Protein AF-A0A2S2P394-F1 (afdb_monomer)

Foldseek 3Di:
DDLVLLLVLLCLLQPQQQNDDLALVVLLVPPCSVVSNVPHDPVSVVVSLVSLLVLCVVLVVDDPVRDDVVLSVQLSVLSNVQLNQQSPPPCVVVVPRRSSSVSSCQCSDDDSVSVSVSSNVSSPHHHHD

Mean predicted aligned error: 3.1 Å

Sequence (129 aa):
YSQNDYEDACKYVLIDYAGFENNLVRDQQYIYYLTKMKNVPHEIKEEALKKICTVYVNLGIMEAKDFTPDNVAKIIINLIVGYNTSLFKKLDDIKASEPITTYCNFICGNNYATSKNNFSLLRHGILVY

Nearest PDB structures (foldseek):
  6db1-assembly1_B  TM=1.957E-01  e=1.390E+00  Salmonella enterica subsp. enterica serovar Typhimurium str. LT2
  6db1-assembly1_A  TM=1.825E-01  e=1.778E+00  Salmonella enterica subsp. enterica serovar Typhimurium str. LT2
  6zdw-assembly1_AAA  TM=2.667E-01  e=7.811E+00  Mucor lusitanicus

Secondary structure (DSSP, 8-state):
--HHHHHHHHHHIIIIIT---S-HHHHHT-TTHHHHHHHS-HHHHHHHHHHHHHHHHHTTSS-GGG--HHHHHHHHHHHHHHHHHHTTTHHHHTT-SSHHHHHHHHHH-SSHHHHHHHHHHHHHS----

Structure (mmCIF, N/CA/C/O backbone):
data_AF-A0A2S2P394-F1
#
_entry.id   AF-A0A2S2P394-F1
#
loop_
_atom_site.group_PDB
_atom_site.id
_atom_site.type_symbol
_atom_site.label_atom_id
_atom_site.label_alt_id
_atom_site.label_comp_id
_atom_site.label_asym_id
_atom_site.label_entity_id
_atom_site.label_seq_id
_atom_site.pdbx_PDB_ins_code
_atom_site.Cartn_x
_atom_site.Cartn_y
_atom_site.Cartn_z
_atom_site.occupancy
_atom_site.B_iso_or_equiv
_atom_site.auth_seq_id
_atom_site.auth_comp_id
_atom_site.auth_asym_id
_atom_site.auth_atom_id
_atom_site.pdbx_PDB_model_num
ATOM 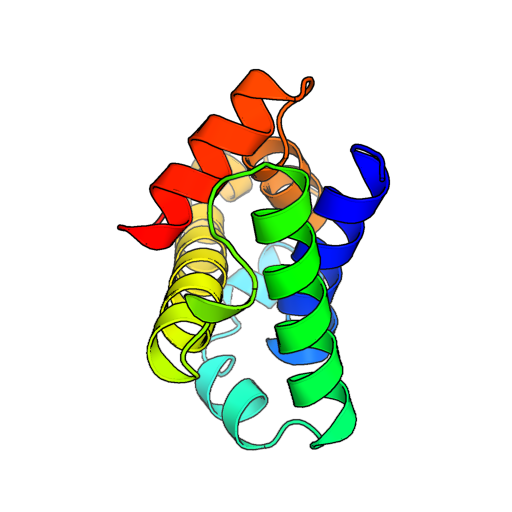1 N N . TYR A 1 1 ? -3.700 -6.818 15.825 1.00 63.81 1 TYR A N 1
ATOM 2 C CA . TYR A 1 1 ? -3.296 -6.139 14.587 1.00 63.81 1 TYR A CA 1
ATOM 3 C C . TYR A 1 1 ? -1.966 -5.456 14.842 1.00 63.81 1 TYR A C 1
ATOM 5 O O . TYR A 1 1 ? -1.806 -4.840 15.891 1.00 63.81 1 TYR A O 1
ATOM 13 N N . SER A 1 2 ? -1.004 -5.657 13.958 1.00 78.75 2 SER A N 1
ATOM 14 C CA . SER A 1 2 ? 0.417 -5.353 14.099 1.00 78.75 2 SER A CA 1
ATOM 15 C C . SER A 1 2 ? 0.909 -4.553 12.891 1.00 78.75 2 SER A C 1
ATOM 17 O O . SER A 1 2 ? 0.190 -4.396 11.908 1.00 78.75 2 SER A O 1
ATOM 19 N N . GLN A 1 3 ? 2.142 -4.051 12.954 1.00 79.62 3 GLN A N 1
ATOM 20 C CA . GLN A 1 3 ? 2.761 -3.333 11.838 1.00 79.62 3 GLN A CA 1
ATOM 21 C C . GLN A 1 3 ? 2.858 -4.194 10.568 1.00 79.62 3 GLN A C 1
ATOM 23 O O . GLN A 1 3 ? 2.643 -3.681 9.472 1.00 79.62 3 GLN A O 1
ATOM 28 N N . ASN A 1 4 ? 3.074 -5.502 10.729 1.00 87.19 4 ASN A N 1
ATOM 29 C CA . ASN A 1 4 ? 3.101 -6.458 9.624 1.00 87.19 4 ASN A CA 1
ATOM 30 C C . ASN A 1 4 ? 1.756 -6.497 8.886 1.00 87.19 4 ASN A C 1
ATOM 32 O O . ASN A 1 4 ? 1.729 -6.545 7.665 1.00 87.19 4 ASN A O 1
ATOM 36 N N . ASP A 1 5 ? 0.636 -6.366 9.605 1.00 89.75 5 ASP A N 1
ATOM 37 C CA . ASP A 1 5 ? -0.692 -6.374 8.983 1.00 89.75 5 ASP A CA 1
ATOM 38 C C . ASP A 1 5 ? -0.949 -5.107 8.133 1.00 89.75 5 ASP A C 1
ATOM 40 O O . ASP A 1 5 ? -1.740 -5.133 7.187 1.00 89.75 5 ASP A O 1
ATOM 44 N N . TYR A 1 6 ? -0.301 -3.979 8.460 1.00 93.94 6 TYR A N 1
ATOM 45 C CA . TYR A 1 6 ? -0.350 -2.758 7.641 1.00 93.94 6 TYR A CA 1
ATOM 46 C C . TYR A 1 6 ? 0.498 -2.903 6.377 1.00 93.94 6 TYR A C 1
ATOM 48 O O . TYR A 1 6 ? 0.067 -2.504 5.292 1.00 93.94 6 TYR A O 1
ATOM 56 N N . GLU A 1 7 ? 1.687 -3.488 6.519 1.00 95.31 7 GLU A N 1
ATOM 57 C CA . GLU A 1 7 ? 2.602 -3.728 5.408 1.00 95.31 7 GLU A CA 1
ATOM 58 C C . GLU A 1 7 ? 2.005 -4.732 4.421 1.00 95.31 7 GLU A C 1
ATOM 60 O O . GLU A 1 7 ? 1.977 -4.460 3.222 1.00 95.31 7 GLU A O 1
ATOM 65 N N . ASP A 1 8 ? 1.432 -5.828 4.919 1.00 96.12 8 ASP A N 1
ATOM 66 C CA . ASP A 1 8 ? 0.753 -6.839 4.111 1.00 96.12 8 ASP A CA 1
ATOM 67 C C . ASP A 1 8 ? -0.445 -6.250 3.362 1.00 96.12 8 ASP A C 1
ATOM 69 O O . ASP A 1 8 ? -0.648 -6.539 2.183 1.00 96.12 8 ASP A O 1
ATOM 73 N N . ALA A 1 9 ? -1.221 -5.369 4.004 1.00 97.19 9 ALA A N 1
ATOM 74 C CA . ALA A 1 9 ? -2.303 -4.652 3.336 1.00 97.19 9 ALA A CA 1
ATOM 75 C C . ALA A 1 9 ? -1.789 -3.741 2.212 1.00 97.19 9 ALA A C 1
ATOM 77 O O . ALA A 1 9 ? -2.353 -3.736 1.118 1.00 97.19 9 ALA A O 1
ATOM 78 N N . CYS A 1 10 ? -0.707 -2.999 2.461 1.00 97.81 10 CYS A N 1
ATOM 79 C CA . CYS A 1 10 ? -0.076 -2.152 1.454 1.00 97.81 10 CYS A CA 1
ATOM 80 C C . CYS A 1 10 ? 0.458 -2.976 0.270 1.00 97.81 10 CYS A C 1
ATOM 82 O O . CYS A 1 10 ? 0.151 -2.667 -0.884 1.00 97.81 10 CYS A O 1
ATOM 84 N N . LYS A 1 11 ? 1.193 -4.059 0.550 1.00 98.25 11 LYS A N 1
ATOM 85 C CA . LYS A 1 11 ? 1.747 -4.966 -0.461 1.00 98.25 11 LYS A CA 1
ATOM 86 C C . LYS A 1 11 ? 0.653 -5.608 -1.296 1.00 98.25 11 LYS A C 1
ATOM 88 O O . LYS A 1 11 ? 0.760 -5.587 -2.515 1.00 98.25 11 LYS A O 1
ATOM 93 N N . TYR A 1 12 ? -0.415 -6.092 -0.668 1.00 98.31 12 TYR A N 1
ATOM 94 C CA . TYR A 1 12 ? -1.539 -6.700 -1.378 1.00 98.31 12 TYR A CA 1
ATOM 95 C C . TYR A 1 12 ? -2.186 -5.729 -2.375 1.00 98.31 12 TYR A C 1
ATOM 97 O O . TYR A 1 12 ? -2.506 -6.087 -3.506 1.00 98.31 12 TYR A O 1
ATOM 105 N N . VAL A 1 13 ? -2.352 -4.461 -1.985 1.00 98.00 13 VAL A N 1
ATOM 106 C CA . VAL A 1 13 ? -2.912 -3.454 -2.893 1.00 98.00 13 VAL A CA 1
ATOM 107 C C . VAL A 1 13 ? -1.979 -3.180 -4.076 1.00 98.00 13 VAL A C 1
ATOM 109 O O . VAL A 1 13 ? -2.452 -3.035 -5.201 1.00 98.00 13 VAL A O 1
ATOM 112 N N . LEU A 1 14 ? -0.667 -3.111 -3.854 1.00 98.19 14 LEU A N 1
ATOM 113 C CA . LEU A 1 14 ? 0.287 -2.796 -4.919 1.00 98.19 14 LEU A CA 1
ATOM 114 C C . LEU A 1 14 ? 0.575 -4.005 -5.830 1.00 98.19 14 LEU A C 1
ATOM 116 O O . LEU A 1 14 ? 0.622 -3.853 -7.047 1.00 98.19 14 LEU A O 1
ATOM 120 N N . ILE A 1 15 ? 0.705 -5.205 -5.274 1.00 97.62 15 ILE A N 1
ATOM 121 C CA . ILE A 1 15 ? 1.057 -6.417 -6.021 1.00 97.62 15 ILE A CA 1
ATOM 122 C C . ILE A 1 15 ? -0.199 -7.066 -6.600 1.00 97.62 15 ILE A C 1
ATOM 124 O O . ILE A 1 15 ? -0.385 -7.088 -7.814 1.00 97.62 15 ILE A O 1
ATOM 128 N N . ASP A 1 16 ? -1.093 -7.563 -5.747 1.00 97.62 16 ASP A N 1
ATOM 129 C CA . ASP A 1 16 ? -2.222 -8.384 -6.187 1.00 97.62 16 ASP A CA 1
ATOM 130 C C . ASP A 1 16 ? -3.296 -7.560 -6.904 1.00 97.62 16 ASP A C 1
ATOM 132 O O . ASP A 1 16 ? -3.813 -7.964 -7.952 1.00 97.62 16 ASP A O 1
ATOM 136 N N . TYR A 1 17 ? -3.623 -6.383 -6.363 1.00 97.12 17 TYR A N 1
ATOM 137 C CA . TYR A 1 17 ? -4.686 -5.543 -6.914 1.00 97.12 17 TYR A CA 1
ATOM 138 C C . TYR A 1 17 ? -4.210 -4.653 -8.071 1.00 97.12 17 TYR A C 1
ATOM 140 O O . TYR A 1 17 ? -4.860 -4.611 -9.120 1.00 97.12 17 TYR A O 1
ATOM 148 N N . ALA A 1 18 ? -3.082 -3.951 -7.908 1.00 96.69 18 ALA A N 1
ATOM 149 C CA . ALA A 1 18 ? -2.565 -3.033 -8.923 1.00 96.69 18 ALA A CA 1
ATOM 150 C C . ALA A 1 18 ? -1.640 -3.699 -9.952 1.00 96.69 18 ALA A C 1
ATOM 152 O O . ALA A 1 18 ? -1.565 -3.204 -11.074 1.00 96.69 18 ALA A O 1
ATOM 153 N N . GLY A 1 19 ? -1.008 -4.830 -9.624 1.00 96.75 19 GLY A N 1
ATOM 154 C CA . GLY A 1 19 ? -0.190 -5.613 -10.555 1.00 96.75 19 GLY A CA 1
ATOM 155 C C . GLY A 1 19 ? 1.282 -5.221 -10.643 1.00 96.75 19 GLY A C 1
ATOM 156 O O . GLY A 1 19 ? 1.917 -5.598 -11.624 1.00 96.75 19 GLY A O 1
ATOM 157 N N . PHE A 1 20 ? 1.817 -4.471 -9.677 1.00 97.19 20 PHE A N 1
ATOM 158 C CA . PHE A 1 20 ? 3.252 -4.187 -9.615 1.00 97.19 20 PHE A CA 1
ATOM 159 C C . PHE A 1 20 ? 4.049 -5.433 -9.201 1.00 97.19 20 PHE A C 1
ATOM 161 O O . PHE A 1 20 ? 3.544 -6.325 -8.520 1.00 97.19 20 PHE A O 1
ATOM 168 N N . GLU A 1 21 ? 5.317 -5.485 -9.595 1.00 96.81 21 GLU A N 1
ATOM 169 C CA . GLU A 1 21 ? 6.176 -6.665 -9.468 1.00 96.81 21 GLU A CA 1
ATOM 170 C C . GLU A 1 21 ? 7.212 -6.559 -8.341 1.00 96.81 21 GLU A C 1
ATOM 172 O O . GLU A 1 21 ? 8.004 -7.481 -8.150 1.00 96.81 21 GLU A O 1
ATOM 177 N N . ASN A 1 22 ? 7.222 -5.455 -7.588 1.00 96.88 22 ASN A N 1
ATOM 178 C CA . ASN A 1 22 ? 8.267 -5.156 -6.608 1.00 96.88 22 ASN A CA 1
ATOM 179 C C . ASN A 1 22 ? 9.656 -5.136 -7.257 1.00 96.88 22 ASN A C 1
ATOM 181 O O . ASN A 1 22 ? 10.634 -5.647 -6.713 1.00 96.88 22 ASN A O 1
ATOM 185 N N . ASN A 1 23 ? 9.736 -4.545 -8.444 1.00 96.38 23 ASN A N 1
ATOM 186 C CA . ASN A 1 23 ? 10.948 -4.437 -9.230 1.00 96.38 23 ASN A CA 1
ATOM 187 C C . ASN A 1 23 ? 11.017 -3.052 -9.863 1.00 96.38 23 ASN A C 1
ATOM 189 O O . ASN A 1 23 ? 10.220 -2.726 -10.735 1.00 96.38 23 ASN A O 1
ATOM 193 N N . LEU A 1 24 ? 12.015 -2.260 -9.469 1.00 92.25 24 LEU A N 1
ATOM 194 C CA . LEU A 1 24 ? 12.090 -0.842 -9.824 1.00 92.25 24 LEU A CA 1
ATOM 195 C C . LEU A 1 24 ? 11.985 -0.592 -11.336 1.00 92.25 24 LEU A C 1
ATOM 197 O O . LEU A 1 24 ? 11.188 0.236 -11.761 1.00 92.25 24 LEU A O 1
ATOM 201 N N . VAL A 1 25 ? 12.744 -1.334 -12.148 1.00 93.81 25 VAL A N 1
ATOM 202 C CA . VAL A 1 25 ? 12.783 -1.132 -13.606 1.00 93.81 25 VAL A CA 1
ATOM 203 C C . VAL A 1 25 ? 11.459 -1.529 -14.256 1.00 93.81 25 VAL A C 1
ATOM 205 O O . VAL A 1 25 ? 10.957 -0.803 -15.113 1.00 93.81 25 VAL A O 1
ATOM 208 N N . ARG A 1 26 ? 10.885 -2.671 -13.859 1.00 94.06 26 ARG A N 1
ATOM 209 C CA . ARG A 1 26 ? 9.607 -3.139 -14.417 1.00 94.06 26 ARG A CA 1
ATOM 210 C C . ARG A 1 26 ? 8.453 -2.242 -13.989 1.00 94.06 26 ARG A C 1
ATOM 212 O O . ARG A 1 26 ? 7.646 -1.854 -14.828 1.00 94.06 26 ARG A O 1
ATOM 219 N N . ASP A 1 27 ? 8.429 -1.849 -12.721 1.00 95.25 27 ASP A N 1
ATOM 220 C CA . ASP A 1 27 ? 7.371 -1.019 -12.156 1.00 95.25 27 ASP A CA 1
ATOM 221 C C . ASP A 1 27 ? 7.406 0.406 -12.733 1.00 95.25 27 ASP A C 1
ATOM 223 O O . ASP A 1 27 ? 6.354 0.963 -13.033 1.00 95.25 27 ASP A O 1
ATOM 227 N N . GLN A 1 28 ? 8.586 0.983 -12.999 1.00 92.69 28 GLN A N 1
ATOM 228 C CA . GLN A 1 28 ? 8.710 2.275 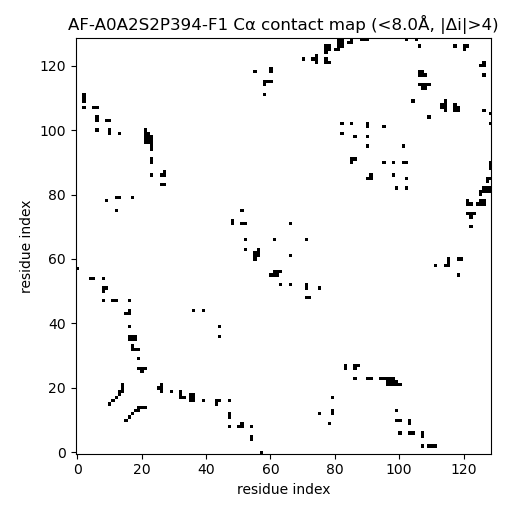-13.701 1.00 92.69 28 GLN A CA 1
ATOM 229 C C . GLN A 1 28 ? 8.145 2.231 -15.131 1.00 92.69 28 GLN A C 1
ATOM 231 O O . GLN A 1 28 ? 7.658 3.233 -15.650 1.00 92.69 28 GLN A O 1
ATOM 236 N N . GLN A 1 29 ? 8.206 1.078 -15.796 1.00 92.12 29 GLN A N 1
ATOM 237 C CA . GLN A 1 29 ? 7.647 0.899 -17.139 1.00 92.12 29 GLN A CA 1
ATOM 238 C C . GLN A 1 29 ? 6.152 0.542 -17.102 1.00 92.12 29 GLN A C 1
ATOM 240 O O . GLN A 1 29 ? 5.491 0.500 -18.145 1.00 92.12 29 GLN A O 1
ATOM 245 N N . TYR A 1 30 ? 5.597 0.300 -15.913 1.00 90.25 30 TYR A N 1
ATOM 246 C CA . TYR A 1 30 ? 4.252 -0.216 -15.740 1.00 90.25 30 TYR A CA 1
ATOM 247 C C . TYR A 1 30 ? 3.183 0.884 -15.769 1.00 90.25 30 TYR A C 1
ATOM 249 O O . TYR A 1 30 ? 2.681 1.358 -14.754 1.00 90.25 30 TYR A O 1
ATOM 257 N N . ILE A 1 31 ? 2.766 1.258 -16.978 1.00 86.38 31 ILE A N 1
ATOM 258 C CA . ILE A 1 31 ? 1.728 2.280 -17.204 1.00 86.38 31 ILE A CA 1
ATOM 259 C C . ILE A 1 31 ? 0.288 1.732 -17.170 1.00 86.38 31 ILE A C 1
ATOM 261 O O . ILE A 1 31 ? -0.672 2.493 -17.278 1.00 86.38 31 ILE A O 1
ATOM 265 N N . TYR A 1 32 ? 0.116 0.412 -17.045 1.00 87.62 32 TYR A N 1
ATOM 266 C CA . TYR A 1 32 ? -1.175 -0.270 -17.224 1.00 87.62 32 TYR A CA 1
ATOM 267 C C . TYR A 1 32 ? -1.898 -0.630 -15.917 1.00 87.62 32 TYR A C 1
ATOM 269 O O . TYR A 1 32 ? -2.911 -1.335 -15.967 1.00 87.62 32 TYR A O 1
ATOM 277 N N . TYR A 1 33 ? -1.442 -0.129 -14.764 1.00 88.06 33 TYR A N 1
ATOM 278 C CA . TYR A 1 33 ? -2.033 -0.448 -13.456 1.00 88.06 33 TYR A CA 1
ATOM 279 C C . TYR A 1 33 ? -3.539 -0.133 -13.385 1.00 88.06 33 TYR A C 1
ATOM 281 O O . TYR A 1 33 ? -4.312 -0.927 -12.856 1.00 88.06 33 TYR A O 1
ATOM 289 N N . LEU A 1 34 ? -4.009 0.957 -14.008 1.00 89.25 34 LEU A N 1
ATOM 290 C CA . LEU A 1 34 ? -5.445 1.284 -14.064 1.00 89.25 34 LEU A CA 1
ATOM 291 C C . LEU A 1 34 ? -6.259 0.225 -14.822 1.00 89.25 34 LEU A C 1
ATOM 293 O O . LEU A 1 34 ? -7.348 -0.162 -14.393 1.00 89.25 34 LEU A O 1
ATOM 297 N N . THR A 1 35 ? -5.729 -0.263 -15.945 1.00 91.31 35 THR A N 1
ATOM 298 C CA . THR A 1 35 ? -6.364 -1.326 -16.735 1.00 91.31 35 THR A CA 1
ATOM 299 C C . THR A 1 35 ? -6.379 -2.637 -15.958 1.00 91.31 35 THR A C 1
ATOM 301 O O . THR A 1 35 ? -7.386 -3.344 -15.970 1.00 91.31 35 THR A O 1
ATOM 304 N N . LYS A 1 36 ? -5.291 -2.950 -15.247 1.00 92.38 36 LYS A N 1
ATOM 305 C CA . LYS A 1 36 ? -5.209 -4.127 -14.381 1.00 92.38 36 LYS A CA 1
ATOM 306 C C . LYS A 1 36 ? -6.253 -4.076 -13.270 1.00 92.38 36 LYS A C 1
ATOM 308 O O . LYS A 1 36 ? -7.036 -5.014 -13.169 1.00 92.38 36 LYS A O 1
ATOM 313 N N . MET A 1 37 ? -6.340 -2.970 -12.530 1.00 93.12 37 MET A N 1
ATOM 314 C CA . MET A 1 37 ? -7.335 -2.778 -11.465 1.00 93.12 37 MET A CA 1
ATOM 315 C C . MET A 1 37 ? -8.775 -2.927 -11.970 1.00 93.12 37 MET A C 1
ATOM 317 O O . MET A 1 37 ? -9.632 -3.447 -11.261 1.00 93.12 37 MET A O 1
ATOM 321 N N . LYS A 1 38 ? -9.061 -2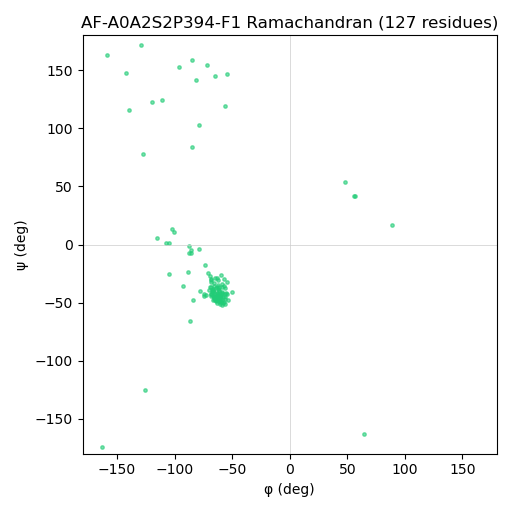.484 -13.201 1.00 93.12 38 LYS A N 1
ATOM 322 C CA . LYS A 1 38 ? -10.396 -2.612 -13.804 1.00 93.12 38 LYS A CA 1
ATOM 323 C C . LYS A 1 38 ? -10.776 -4.066 -14.108 1.00 93.12 38 LYS A C 1
ATOM 325 O O . LYS A 1 38 ? -11.956 -4.399 -14.044 1.00 93.12 38 LYS A O 1
ATOM 330 N N . ASN A 1 39 ? -9.793 -4.901 -14.442 1.00 94.50 39 ASN A N 1
ATOM 331 C CA . ASN A 1 39 ? -9.992 -6.275 -14.914 1.00 94.50 39 ASN A CA 1
ATOM 332 C C . ASN A 1 39 ? -9.608 -7.342 -13.877 1.00 94.50 39 ASN A C 1
ATOM 334 O O . ASN A 1 39 ? -9.653 -8.535 -14.177 1.00 94.50 39 ASN A O 1
ATOM 338 N N . VAL A 1 40 ? -9.177 -6.933 -12.685 1.00 95.38 40 VAL A N 1
ATOM 339 C CA . VAL A 1 40 ? -8.786 -7.851 -11.617 1.00 95.38 40 VAL A CA 1
ATOM 340 C C . VAL A 1 40 ? -10.004 -8.661 -11.143 1.00 95.38 40 VAL A C 1
ATOM 342 O O . VAL A 1 40 ? -11.120 -8.129 -11.142 1.00 95.38 40 VAL A O 1
ATOM 345 N N . PRO A 1 41 ? -9.836 -9.939 -10.750 1.00 97.25 41 PRO A N 1
ATOM 346 C CA . PRO A 1 41 ? -10.946 -10.735 -10.238 1.00 97.25 41 PRO A CA 1
ATOM 347 C C . PRO A 1 41 ? -11.666 -10.055 -9.069 1.00 97.25 41 PRO A C 1
ATOM 349 O O . PRO A 1 41 ? -11.045 -9.373 -8.251 1.00 97.25 41 PRO A O 1
ATOM 352 N N . HIS A 1 42 ? -12.978 -10.279 -8.974 1.00 95.75 42 HIS A N 1
ATOM 353 C CA . HIS A 1 42 ? -13.822 -9.680 -7.937 1.00 95.75 42 HIS A CA 1
ATOM 354 C C . HIS A 1 42 ? -13.297 -9.956 -6.522 1.00 95.75 42 HIS A C 1
ATOM 356 O O . HIS A 1 42 ? -13.219 -9.043 -5.709 1.00 95.75 42 HIS A O 1
ATOM 362 N N . GLU A 1 43 ? -12.854 -11.187 -6.267 1.00 96.88 43 GLU A N 1
ATOM 363 C CA . GLU A 1 43 ? -12.315 -11.628 -4.975 1.00 96.88 43 GLU A CA 1
ATOM 364 C C . GLU A 1 43 ? -11.093 -10.804 -4.539 1.00 96.88 43 GLU A C 1
ATOM 366 O O . GLU A 1 43 ? -10.994 -10.393 -3.385 1.00 96.88 43 GLU A O 1
ATOM 371 N N . ILE A 1 44 ? -10.193 -10.485 -5.476 1.00 97.19 44 ILE A N 1
ATOM 372 C CA . ILE A 1 44 ? -9.009 -9.659 -5.201 1.00 97.19 44 ILE A CA 1
ATOM 373 C C . ILE A 1 44 ? -9.419 -8.221 -4.881 1.00 97.19 44 ILE A C 1
ATOM 375 O O . ILE A 1 44 ? -8.858 -7.585 -3.988 1.00 97.19 44 ILE A O 1
ATOM 379 N N . LYS A 1 45 ? -10.426 -7.699 -5.589 1.00 95.06 45 LYS A N 1
ATOM 380 C CA . LYS A 1 45 ? -10.972 -6.369 -5.315 1.00 95.06 45 LYS A CA 1
ATOM 381 C C . LYS A 1 45 ? -11.594 -6.306 -3.919 1.00 95.06 45 LYS A C 1
ATOM 383 O O . LYS A 1 45 ? -11.314 -5.367 -3.179 1.00 95.06 45 LYS A O 1
ATOM 388 N N . GLU A 1 46 ? -12.409 -7.289 -3.547 1.00 94.62 46 GLU A N 1
ATOM 389 C CA . GLU A 1 46 ? -13.031 -7.356 -2.220 1.00 94.62 46 GLU A CA 1
ATOM 390 C C . GLU A 1 46 ? -11.998 -7.479 -1.101 1.00 94.62 46 GLU A C 1
ATOM 392 O O . GLU A 1 46 ? -12.085 -6.759 -0.104 1.00 94.62 46 GLU A O 1
ATOM 397 N N . GLU A 1 47 ? -10.986 -8.328 -1.272 1.00 96.56 47 GLU A N 1
ATOM 398 C CA . GLU A 1 47 ? -9.933 -8.500 -0.274 1.00 96.56 47 GLU A CA 1
ATOM 399 C C . GLU A 1 47 ? -9.077 -7.229 -0.134 1.00 96.56 47 GLU A C 1
ATOM 401 O O . GLU A 1 47 ? -8.781 -6.816 0.988 1.00 96.56 47 GLU A O 1
ATOM 406 N N . ALA A 1 48 ? -8.761 -6.529 -1.231 1.00 96.06 48 ALA A N 1
ATOM 407 C CA . ALA A 1 48 ? -8.057 -5.245 -1.179 1.00 96.06 48 ALA A CA 1
ATOM 408 C C . ALA A 1 48 ? -8.856 -4.186 -0.397 1.00 96.06 48 ALA A C 1
ATOM 410 O O . ALA A 1 48 ? -8.306 -3.504 0.474 1.00 96.06 48 ALA A O 1
ATOM 411 N N . LEU A 1 49 ? -10.166 -4.083 -0.659 1.00 94.69 49 LEU A N 1
ATOM 412 C CA . LEU A 1 49 ? -11.067 -3.196 0.083 1.00 94.69 49 LEU A CA 1
ATOM 413 C C . LEU A 1 49 ? -11.085 -3.562 1.572 1.00 94.69 49 LEU A C 1
ATOM 415 O O . LEU A 1 49 ? -10.890 -2.699 2.426 1.00 94.69 49 LEU A O 1
ATOM 419 N N . LYS A 1 50 ? -11.264 -4.847 1.893 1.00 94.81 50 LYS A N 1
ATOM 420 C CA . LYS A 1 50 ? -11.328 -5.353 3.269 1.00 94.81 50 LYS A CA 1
ATOM 421 C C . LYS A 1 50 ? -10.043 -5.081 4.045 1.00 94.81 50 LYS A C 1
ATOM 423 O O . LYS A 1 50 ? -10.117 -4.635 5.194 1.00 94.81 50 LYS A O 1
ATOM 428 N N . LYS A 1 51 ? -8.877 -5.317 3.436 1.00 96.12 51 LYS A N 1
ATOM 429 C CA . LYS A 1 51 ? -7.574 -5.036 4.049 1.00 96.12 51 LYS A CA 1
ATOM 430 C C . LYS A 1 51 ? -7.438 -3.550 4.372 1.00 96.12 51 LYS A C 1
ATOM 432 O O . LYS A 1 51 ? -7.167 -3.214 5.522 1.00 96.12 51 LYS A O 1
ATOM 437 N N . ILE A 1 52 ? -7.725 -2.659 3.420 1.00 96.00 52 ILE A N 1
ATOM 438 C CA . ILE A 1 52 ? -7.674 -1.206 3.653 1.00 96.00 52 ILE A CA 1
ATOM 439 C C . ILE A 1 52 ? -8.655 -0.770 4.743 1.00 96.00 52 ILE A C 1
ATOM 441 O O . ILE A 1 52 ? -8.250 -0.068 5.670 1.00 96.00 52 ILE A O 1
ATOM 445 N N . CYS A 1 53 ? -9.910 -1.219 4.697 1.00 95.00 53 CYS A N 1
ATOM 446 C CA . CYS A 1 53 ? -10.885 -0.903 5.741 1.00 95.00 53 CYS A CA 1
ATOM 447 C C . CYS A 1 53 ? -10.378 -1.331 7.123 1.00 95.00 53 CYS A C 1
ATOM 449 O O . CYS A 1 53 ? -10.421 -0.557 8.077 1.00 95.00 53 CYS A O 1
ATOM 451 N N . THR A 1 54 ? -9.825 -2.540 7.217 1.00 95.31 54 THR A N 1
ATOM 452 C CA . THR A 1 54 ? -9.310 -3.100 8.470 1.00 95.31 54 THR A CA 1
ATOM 453 C C . THR A 1 54 ? -8.144 -2.275 9.023 1.00 95.31 54 THR A C 1
ATOM 455 O O . THR A 1 54 ? -8.134 -1.965 10.213 1.00 95.31 54 THR A O 1
ATOM 458 N N . VAL A 1 55 ? -7.203 -1.841 8.175 1.00 95.81 55 VAL A N 1
ATOM 459 C CA . VAL A 1 55 ? -6.116 -0.934 8.586 1.00 95.81 55 VAL A CA 1
ATOM 460 C C . VAL A 1 55 ? -6.668 0.359 9.191 1.00 95.81 55 VAL A C 1
ATOM 462 O O . VAL A 1 55 ? -6.264 0.757 10.283 1.00 95.81 55 VAL A O 1
ATOM 465 N N . TYR A 1 56 ? -7.619 1.001 8.515 1.00 96.12 56 TYR A N 1
ATOM 466 C CA . TYR A 1 56 ? -8.160 2.293 8.942 1.00 96.12 56 TYR A CA 1
ATOM 467 C C . TYR A 1 56 ? -8.995 2.206 10.226 1.00 96.12 56 TYR A C 1
ATOM 469 O O . TYR A 1 56 ? -8.909 3.113 11.060 1.00 96.12 56 TYR A O 1
ATOM 477 N N . VAL A 1 57 ? -9.753 1.118 10.411 1.00 95.50 57 VAL A N 1
ATOM 478 C CA . VAL A 1 57 ? -10.469 0.839 11.668 1.00 95.50 57 VAL A CA 1
ATOM 479 C C . VAL A 1 57 ? -9.478 0.614 12.806 1.00 95.50 57 VAL A C 1
ATOM 481 O O . VAL A 1 57 ? -9.608 1.232 13.860 1.00 95.50 57 VAL A O 1
ATOM 484 N N . ASN A 1 58 ? -8.451 -0.212 12.594 1.00 94.88 58 ASN A N 1
ATOM 485 C CA . ASN A 1 58 ? -7.486 -0.551 13.644 1.00 94.88 58 ASN A CA 1
ATOM 486 C C . ASN A 1 58 ? -6.601 0.627 14.060 1.00 94.88 58 ASN A C 1
ATOM 488 O O . ASN A 1 58 ? -6.219 0.727 15.222 1.00 94.88 58 ASN A O 1
ATOM 492 N N . LEU A 1 59 ? -6.313 1.551 13.141 1.00 94.81 59 LEU A N 1
ATOM 493 C CA . LEU A 1 59 ? -5.635 2.811 13.455 1.00 94.81 59 LEU A CA 1
ATOM 494 C C . LEU A 1 59 ? -6.581 3.864 14.070 1.00 94.81 59 LEU A C 1
ATOM 496 O O . LEU A 1 59 ? -6.146 4.965 14.431 1.00 94.81 59 LEU A O 1
ATOM 500 N N . GLY A 1 60 ? -7.882 3.571 14.178 1.00 95.19 60 GLY A N 1
ATOM 501 C CA . GLY A 1 60 ? -8.902 4.507 14.649 1.00 95.19 60 GLY A CA 1
ATOM 502 C C . GLY A 1 60 ? -8.917 5.798 13.828 1.00 95.19 60 GLY A C 1
ATOM 503 O O . GLY A 1 60 ? -8.924 6.889 14.405 1.00 95.19 60 GLY A O 1
ATOM 504 N N . ILE A 1 61 ? -8.784 5.676 12.503 1.00 95.31 61 ILE A N 1
ATOM 505 C CA . ILE A 1 61 ? -8.843 6.792 11.541 1.00 95.31 61 ILE A CA 1
ATOM 506 C C . ILE A 1 61 ? -10.278 6.966 11.028 1.00 95.31 61 ILE A C 1
ATOM 508 O O . ILE A 1 61 ? -10.712 8.090 10.774 1.00 95.31 61 ILE A O 1
ATOM 512 N N . MET A 1 62 ? -11.000 5.856 10.866 1.00 93.62 62 MET A N 1
ATOM 513 C CA . MET A 1 62 ? -12.388 5.806 10.405 1.00 93.62 62 MET A CA 1
ATOM 514 C C . MET A 1 62 ? -13.147 4.716 11.156 1.00 93.62 62 MET A C 1
ATOM 516 O O . MET A 1 62 ? -12.571 3.680 11.494 1.00 93.62 62 MET A O 1
ATOM 520 N N . GLU A 1 63 ? -14.441 4.925 11.380 1.00 92.44 63 GLU A N 1
ATOM 521 C CA . GLU A 1 63 ? -15.321 3.867 11.864 1.00 92.44 63 GLU A CA 1
ATOM 522 C C . GLU A 1 63 ? -15.841 3.020 10.695 1.00 92.44 63 GLU A C 1
ATOM 524 O O . GLU A 1 63 ? -15.904 3.474 9.553 1.00 92.44 63 GLU A O 1
ATOM 529 N N . ALA A 1 64 ? -16.277 1.788 10.980 1.00 89.69 64 ALA A N 1
ATOM 530 C CA . ALA A 1 64 ? -16.801 0.868 9.965 1.00 89.69 64 ALA A CA 1
ATOM 531 C C . ALA A 1 64 ? -17.950 1.474 9.126 1.00 89.69 64 ALA A C 1
ATOM 533 O O . ALA A 1 64 ? -18.075 1.188 7.939 1.00 89.69 64 ALA A O 1
ATOM 534 N N . LYS A 1 65 ? -18.763 2.346 9.734 1.00 89.00 65 LYS A N 1
ATOM 535 C CA . LYS A 1 65 ? -19.889 3.029 9.080 1.00 89.00 65 LYS A CA 1
ATOM 536 C C . LYS A 1 65 ? -19.467 4.145 8.113 1.00 89.00 65 LYS A C 1
ATOM 538 O O . LYS A 1 65 ? -20.272 4.554 7.284 1.00 89.00 65 LYS A O 1
ATOM 543 N N . ASP A 1 66 ? -18.230 4.633 8.217 1.00 88.56 66 ASP A N 1
ATOM 544 C CA . ASP A 1 66 ? -17.723 5.751 7.411 1.00 88.56 66 ASP A CA 1
ATOM 545 C C . ASP A 1 66 ? -17.129 5.281 6.069 1.00 88.56 66 ASP A C 1
ATOM 547 O O . ASP A 1 66 ? -16.766 6.099 5.211 1.00 88.56 66 ASP A O 1
ATOM 551 N N . PHE A 1 67 ? -17.004 3.962 5.873 1.00 90.38 67 PHE A N 1
ATOM 552 C CA . PHE A 1 67 ? -16.521 3.389 4.623 1.00 90.38 67 PHE A CA 1
ATOM 553 C C . PHE A 1 67 ? -17.620 3.382 3.570 1.00 90.38 67 PHE A C 1
ATOM 555 O O . PHE A 1 67 ? -18.500 2.525 3.544 1.00 90.38 67 PHE A O 1
ATOM 562 N N . THR A 1 68 ? -17.511 4.331 2.649 1.00 91.19 68 THR A N 1
ATOM 563 C CA . THR A 1 68 ? -18.211 4.292 1.369 1.00 91.19 68 THR A CA 1
ATOM 564 C C . THR A 1 68 ? -17.284 3.709 0.298 1.00 91.19 68 THR A C 1
ATOM 566 O O . THR A 1 68 ? -16.060 3.868 0.403 1.00 91.19 68 THR A O 1
ATOM 569 N N . PRO A 1 69 ? -17.828 3.072 -0.756 1.00 87.50 69 PRO A N 1
ATOM 570 C CA . PRO A 1 69 ? -17.02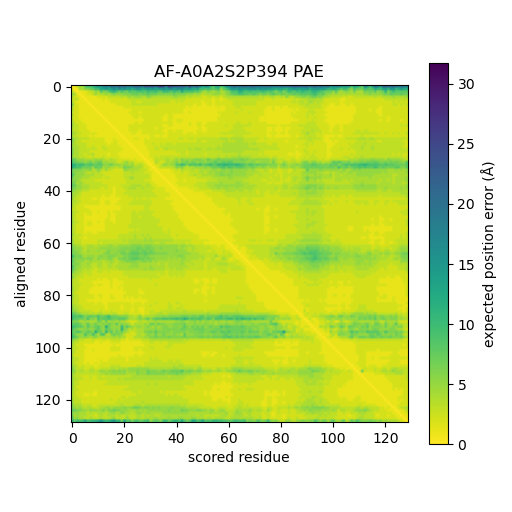4 2.587 -1.879 1.00 87.50 69 PRO A CA 1
ATOM 571 C C . PRO A 1 69 ? -16.086 3.660 -2.450 1.00 87.50 69 PRO A C 1
ATOM 573 O O . PRO A 1 69 ? -14.915 3.379 -2.702 1.00 87.50 69 PRO A O 1
ATOM 576 N N . ASP A 1 70 ? -16.565 4.902 -2.561 1.00 89.38 70 ASP A N 1
ATOM 577 C CA . ASP A 1 70 ? -15.791 6.027 -3.094 1.00 89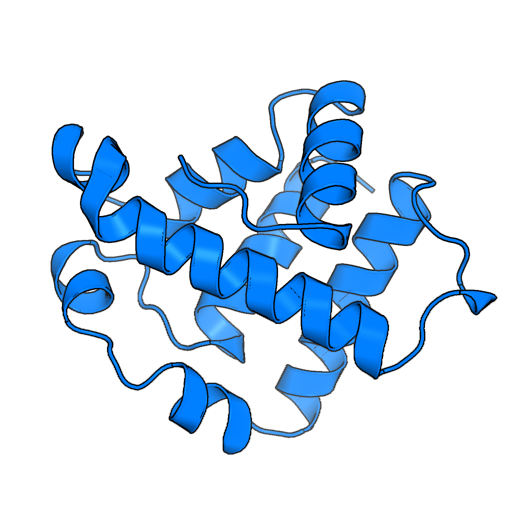.38 70 ASP A CA 1
ATOM 578 C C . ASP A 1 70 ? -14.611 6.414 -2.194 1.00 89.38 70 ASP A C 1
ATOM 580 O O . ASP A 1 70 ? -13.509 6.666 -2.684 1.00 89.38 70 ASP A O 1
ATOM 584 N N . ASN A 1 71 ? -14.805 6.419 -0.870 1.00 90.94 71 ASN A N 1
ATOM 585 C CA . ASN A 1 71 ? -13.740 6.758 0.074 1.00 90.94 71 ASN A CA 1
ATOM 586 C C . ASN A 1 71 ? -12.621 5.710 0.050 1.00 90.94 71 ASN A C 1
ATOM 588 O O . ASN A 1 71 ? -11.444 6.072 0.013 1.00 90.94 71 ASN A O 1
ATOM 592 N N . VAL A 1 72 ? -12.971 4.420 0.033 1.00 92.44 72 VAL A N 1
ATOM 593 C CA . VAL A 1 72 ? -11.972 3.340 -0.025 1.00 92.44 72 VAL A CA 1
ATOM 594 C C . VAL A 1 72 ? -11.259 3.337 -1.375 1.00 92.44 72 VAL A C 1
ATOM 596 O O . VAL A 1 72 ? -10.034 3.232 -1.422 1.00 92.44 72 VAL A O 1
ATOM 599 N N . ALA A 1 73 ? -11.998 3.523 -2.472 1.00 91.88 73 ALA A N 1
ATOM 600 C CA . ALA A 1 73 ? -11.412 3.632 -3.803 1.00 91.88 73 ALA A CA 1
ATOM 601 C C . ALA A 1 73 ? -10.410 4.793 -3.880 1.00 91.88 73 ALA A C 1
ATOM 603 O O . ALA A 1 73 ? -9.308 4.617 -4.399 1.00 91.88 73 ALA A O 1
ATOM 604 N N . LYS A 1 74 ? -10.746 5.952 -3.301 1.00 94.50 74 LYS A N 1
ATOM 605 C CA . LYS A 1 74 ? -9.845 7.107 -3.226 1.00 94.50 74 LYS A CA 1
ATOM 606 C C . LYS A 1 74 ? -8.566 6.797 -2.446 1.00 94.50 74 LYS A C 1
ATOM 608 O O . LYS A 1 74 ? -7.485 7.140 -2.913 1.00 94.50 74 LYS A O 1
ATOM 613 N N . ILE A 1 75 ? -8.674 6.127 -1.297 1.00 96.31 75 ILE A N 1
ATOM 614 C CA . ILE A 1 75 ? -7.513 5.704 -0.498 1.00 96.31 75 ILE A CA 1
ATOM 615 C C . ILE A 1 75 ? -6.593 4.789 -1.314 1.00 96.31 75 ILE A C 1
ATOM 617 O O . ILE A 1 75 ? -5.382 5.007 -1.355 1.00 96.31 75 ILE A O 1
ATOM 621 N N . ILE A 1 76 ? -7.163 3.784 -1.981 1.00 96.06 76 ILE A N 1
ATOM 622 C CA . ILE A 1 76 ? -6.396 2.838 -2.796 1.00 96.06 76 ILE A CA 1
ATOM 623 C C . ILE A 1 76 ? -5.699 3.558 -3.957 1.00 96.06 76 ILE A C 1
ATOM 625 O O . ILE A 1 76 ? -4.512 3.339 -4.190 1.00 96.06 76 ILE A O 1
ATOM 629 N N . ILE A 1 77 ? -6.403 4.455 -4.653 1.00 95.75 77 ILE A N 1
ATOM 630 C CA . ILE A 1 77 ? -5.813 5.264 -5.728 1.00 95.75 77 ILE A CA 1
ATOM 631 C C . ILE A 1 77 ? -4.662 6.115 -5.190 1.00 95.75 77 ILE A C 1
ATOM 633 O O . ILE A 1 77 ? -3.600 6.145 -5.803 1.00 95.75 77 ILE A O 1
ATOM 637 N N . ASN A 1 78 ? -4.831 6.769 -4.040 1.00 97.62 78 ASN A N 1
ATOM 638 C CA . ASN A 1 78 ? -3.776 7.586 -3.446 1.00 97.62 78 ASN A CA 1
ATOM 639 C C . ASN A 1 78 ? -2.528 6.766 -3.092 1.00 97.62 78 ASN A C 1
ATOM 641 O O . ASN A 1 78 ? -1.415 7.241 -3.315 1.00 97.62 78 ASN A O 1
ATOM 645 N N . LEU A 1 79 ? -2.706 5.539 -2.591 1.00 97.25 79 LEU A N 1
ATOM 646 C CA . LEU A 1 79 ? -1.605 4.614 -2.317 1.00 97.25 79 LEU A CA 1
ATOM 647 C C . LEU A 1 79 ? -0.868 4.222 -3.607 1.00 97.25 79 LEU A C 1
ATOM 649 O O . LEU A 1 79 ? 0.355 4.304 -3.674 1.00 97.25 79 LEU A O 1
ATOM 653 N N . ILE A 1 80 ? -1.612 3.840 -4.646 1.00 97.06 80 ILE A N 1
ATOM 654 C CA . ILE A 1 80 ? -1.060 3.406 -5.938 1.00 97.06 80 ILE A CA 1
ATOM 655 C C . ILE A 1 80 ? -0.338 4.550 -6.652 1.00 97.06 80 ILE A C 1
ATOM 657 O O . ILE A 1 80 ? 0.788 4.385 -7.114 1.00 97.06 80 ILE A O 1
ATOM 661 N N . VAL A 1 81 ? -0.957 5.730 -6.720 1.00 95.69 81 VAL A N 1
ATOM 662 C CA . VAL A 1 81 ? -0.354 6.916 -7.342 1.00 95.69 81 VAL A CA 1
ATOM 663 C C . VAL A 1 81 ? 0.852 7.390 -6.536 1.00 95.69 81 VAL A C 1
ATOM 665 O O . VAL A 1 81 ? 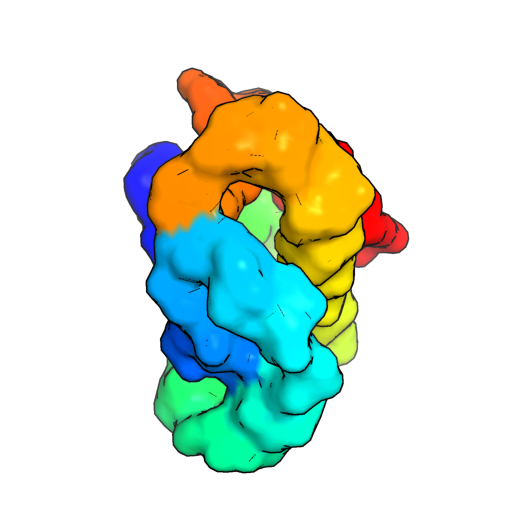1.854 7.791 -7.127 1.00 95.69 81 VAL A O 1
ATOM 668 N N . GLY A 1 82 ? 0.785 7.320 -5.205 1.00 96.94 82 GLY A N 1
ATOM 669 C CA . GLY A 1 82 ? 1.912 7.615 -4.328 1.00 96.94 82 GLY A CA 1
ATOM 670 C C . GLY A 1 82 ? 3.110 6.715 -4.628 1.00 96.94 82 GLY A C 1
ATOM 671 O O . GLY A 1 82 ? 4.193 7.229 -4.903 1.00 96.94 82 GLY A O 1
ATOM 672 N N . TYR A 1 83 ? 2.890 5.400 -4.693 1.00 97.62 83 TYR A N 1
ATOM 673 C CA . TYR A 1 83 ? 3.914 4.430 -5.076 1.00 97.62 83 TYR A CA 1
ATOM 674 C C . TYR A 1 83 ? 4.477 4.705 -6.476 1.00 97.62 83 TYR A C 1
ATOM 676 O O . TYR A 1 83 ? 5.686 4.868 -6.637 1.00 97.62 83 TYR A O 1
ATOM 684 N N . ASN A 1 84 ? 3.604 4.848 -7.478 1.00 95.25 84 ASN A N 1
ATOM 685 C CA . ASN A 1 84 ? 4.011 5.115 -8.855 1.00 95.25 84 ASN A CA 1
ATOM 686 C C . ASN A 1 84 ? 4.823 6.413 -8.976 1.00 95.25 84 ASN A C 1
ATOM 688 O O . ASN A 1 84 ? 5.781 6.487 -9.733 1.00 95.25 84 ASN A O 1
ATOM 692 N N . THR A 1 85 ? 4.481 7.443 -8.199 1.00 94.94 85 THR A N 1
ATOM 693 C CA . THR A 1 85 ? 5.255 8.690 -8.156 1.00 94.94 85 THR A CA 1
ATOM 694 C C . THR A 1 85 ? 6.610 8.482 -7.474 1.00 94.94 85 THR A C 1
ATOM 696 O O . THR A 1 85 ? 7.611 9.044 -7.913 1.00 94.94 85 THR A O 1
ATOM 699 N N . SER A 1 86 ? 6.662 7.675 -6.412 1.00 95.81 86 SER A N 1
ATOM 700 C CA . SER A 1 86 ? 7.896 7.353 -5.688 1.00 95.81 86 SER A CA 1
ATOM 701 C C . SER A 1 86 ? 8.908 6.571 -6.514 1.00 95.81 86 SER A C 1
ATOM 703 O O . SER A 1 86 ? 10.108 6.743 -6.296 1.00 95.81 86 SER A O 1
ATOM 705 N N . LEU A 1 87 ? 8.447 5.768 -7.478 1.00 94.81 87 LEU A N 1
ATOM 706 C CA . LEU A 1 87 ? 9.311 5.048 -8.417 1.00 94.81 87 LEU A CA 1
ATOM 707 C C . LEU A 1 87 ? 10.232 5.971 -9.215 1.00 94.81 87 LEU A C 1
ATOM 709 O O . LEU A 1 87 ? 11.325 5.550 -9.562 1.00 94.81 87 LEU A O 1
ATOM 713 N N . PHE A 1 88 ? 9.819 7.212 -9.486 1.00 91.12 88 PHE A N 1
ATOM 714 C CA . PHE A 1 88 ? 10.612 8.208 -10.222 1.00 91.12 88 PHE A CA 1
ATOM 715 C C . PHE A 1 88 ? 11.259 9.254 -9.306 1.00 91.12 88 PHE A C 1
ATOM 717 O O . PHE A 1 88 ? 11.689 10.311 -9.767 1.00 91.12 88 PHE A O 1
ATOM 724 N N . LYS A 1 89 ? 11.267 8.994 -7.996 1.00 90.38 89 LYS A N 1
ATOM 725 C CA . LYS A 1 89 ? 11.902 9.841 -6.985 1.00 90.38 89 LYS A CA 1
ATOM 726 C C . LYS A 1 89 ? 12.863 9.001 -6.154 1.00 90.38 89 LYS A C 1
ATOM 728 O O . LYS A 1 89 ? 13.716 8.304 -6.693 1.00 90.38 89 LYS A O 1
ATOM 733 N N . LYS A 1 90 ? 12.692 9.008 -4.834 1.00 84.25 90 LYS A N 1
ATOM 734 C CA . LYS A 1 90 ? 13.654 8.456 -3.896 1.00 84.25 90 LYS A CA 1
ATOM 735 C C . LYS A 1 90 ? 13.872 6.952 -4.056 1.00 84.25 90 LYS A C 1
ATOM 737 O O . LYS A 1 90 ? 14.966 6.488 -3.758 1.00 84.25 90 LYS A O 1
ATOM 742 N N . LEU A 1 91 ? 12.881 6.187 -4.533 1.00 88.00 91 LEU A N 1
ATOM 743 C CA . LEU A 1 91 ? 13.080 4.756 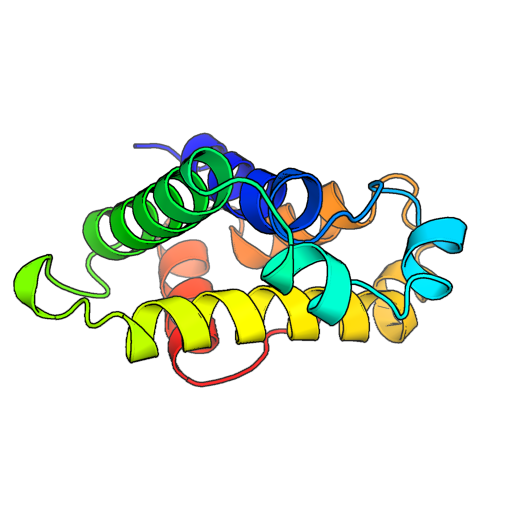-4.817 1.00 88.00 91 LEU A CA 1
ATOM 744 C C . LEU A 1 91 ? 14.069 4.537 -5.970 1.00 88.00 91 LEU A C 1
ATOM 746 O O . LEU A 1 91 ? 14.823 3.564 -5.932 1.00 88.00 91 LEU A O 1
ATOM 750 N N . ASP A 1 92 ? 14.099 5.448 -6.948 1.00 87.50 92 ASP A N 1
ATOM 751 C CA . ASP A 1 92 ? 15.108 5.440 -8.005 1.00 87.50 92 ASP A CA 1
ATOM 752 C C . ASP A 1 92 ? 16.467 5.917 -7.497 1.00 87.50 92 ASP A C 1
ATOM 754 O O . ASP A 1 92 ? 17.472 5.261 -7.769 1.00 87.50 92 ASP A O 1
ATOM 758 N N . ASP A 1 93 ? 16.495 6.998 -6.710 1.00 87.88 93 ASP A N 1
ATOM 759 C CA . ASP A 1 93 ? 17.737 7.571 -6.173 1.00 87.88 93 ASP A CA 1
ATOM 760 C C . ASP A 1 93 ? 18.539 6.540 -5.373 1.00 87.88 93 ASP A C 1
ATOM 762 O O . ASP A 1 93 ? 19.757 6.434 -5.517 1.00 87.88 93 ASP A O 1
ATOM 766 N N . ILE A 1 94 ? 17.850 5.744 -4.547 1.00 90.56 94 ILE A N 1
ATOM 767 C CA . ILE A 1 94 ? 18.486 4.700 -3.733 1.00 90.56 94 ILE A CA 1
ATOM 768 C C . ILE A 1 94 ? 18.622 3.361 -4.464 1.00 90.56 94 ILE A C 1
ATOM 770 O O . ILE A 1 94 ? 19.124 2.407 -3.873 1.00 90.56 94 ILE A O 1
ATOM 774 N N . LYS A 1 95 ? 18.139 3.266 -5.710 1.00 91.38 95 LYS A N 1
ATOM 775 C CA . LYS A 1 95 ? 18.075 2.027 -6.500 1.00 91.38 95 LYS A CA 1
ATOM 776 C C . LYS A 1 95 ? 17.482 0.868 -5.694 1.00 91.38 95 LYS A C 1
ATOM 778 O O . LYS A 1 95 ? 18.089 -0.194 -5.566 1.00 91.38 95 LYS A O 1
ATOM 783 N N . ALA A 1 96 ? 16.293 1.093 -5.129 1.00 89.38 96 ALA A N 1
ATOM 784 C CA . ALA A 1 96 ? 15.627 0.124 -4.265 1.00 89.38 96 ALA A CA 1
ATOM 785 C C . ALA A 1 96 ? 15.450 -1.223 -4.987 1.00 89.38 96 ALA A C 1
ATOM 787 O O . ALA A 1 96 ? 14.766 -1.302 -6.008 1.00 89.38 96 ALA A O 1
ATOM 788 N N . SER A 1 97 ? 16.045 -2.288 -4.442 1.00 87.94 97 SER A N 1
ATOM 789 C CA . SER A 1 97 ? 15.903 -3.650 -4.977 1.00 87.94 97 SER A CA 1
ATOM 790 C C . SER A 1 97 ? 14.490 -4.200 -4.786 1.00 87.94 97 SER A C 1
ATOM 792 O O . SER A 1 97 ? 14.024 -4.987 -5.600 1.00 87.94 97 SER A O 1
ATOM 794 N N . GLU A 1 98 ? 13.815 -3.749 -3.726 1.00 94.69 98 GLU A N 1
ATOM 795 C CA . GLU A 1 98 ? 12.428 -4.069 -3.389 1.00 94.69 98 GLU A CA 1
ATOM 796 C C . GLU A 1 98 ? 11.637 -2.764 -3.160 1.00 94.69 98 GLU A C 1
ATOM 798 O O . GLU A 1 98 ? 11.437 -2.331 -2.014 1.00 94.69 98 GLU A O 1
ATOM 803 N N . PRO A 1 99 ? 11.239 -2.059 -4.234 1.00 96.38 99 PRO A N 1
ATOM 804 C CA . PRO A 1 99 ? 10.602 -0.748 -4.139 1.00 96.38 99 PRO A CA 1
ATOM 805 C C . PRO A 1 99 ? 9.252 -0.774 -3.411 1.00 96.38 99 PRO A C 1
ATOM 807 O O . PRO A 1 99 ? 8.963 0.161 -2.668 1.00 96.38 99 PRO A O 1
ATOM 810 N N . ILE A 1 100 ? 8.433 -1.820 -3.576 1.00 97.62 100 ILE A N 1
ATOM 811 C CA . ILE A 1 100 ? 7.156 -1.970 -2.857 1.00 97.62 100 ILE A CA 1
ATOM 812 C C . ILE A 1 100 ? 7.422 -2.178 -1.373 1.00 97.62 100 ILE A C 1
ATOM 814 O O . ILE A 1 100 ? 6.826 -1.477 -0.562 1.00 97.62 100 ILE A O 1
ATOM 818 N N . THR A 1 101 ? 8.335 -3.084 -1.003 1.00 96.31 101 THR A N 1
ATOM 819 C CA . THR A 1 101 ? 8.709 -3.291 0.408 1.00 96.31 101 THR A CA 1
ATOM 820 C C . THR A 1 101 ? 9.176 -1.973 1.026 1.00 96.31 101 THR A C 1
ATOM 822 O O . THR A 1 101 ? 8.708 -1.568 2.088 1.00 96.31 101 THR A O 1
ATOM 825 N N . THR A 1 102 ? 10.044 -1.250 0.319 1.00 96.62 102 THR A N 1
ATOM 826 C CA . THR A 1 102 ? 10.582 0.035 0.777 1.00 96.62 102 THR A CA 1
ATOM 827 C C . THR A 1 102 ? 9.481 1.083 0.956 1.00 96.62 102 THR A C 1
ATOM 829 O O . THR A 1 102 ? 9.413 1.744 1.993 1.00 96.62 102 THR A O 1
ATOM 832 N N . TYR A 1 103 ? 8.588 1.215 -0.025 1.00 97.81 103 TYR A N 1
ATOM 833 C CA . TYR A 1 103 ? 7.481 2.162 0.029 1.00 97.81 103 TYR A CA 1
ATOM 834 C C . TYR A 1 103 ? 6.464 1.806 1.119 1.00 97.81 103 TYR A C 1
ATOM 836 O O . TYR A 1 103 ? 6.064 2.674 1.892 1.00 97.81 103 TYR A O 1
ATOM 844 N N . CYS A 1 104 ? 6.082 0.535 1.246 1.00 97.56 104 CYS A N 1
ATOM 845 C CA . CYS A 1 104 ? 5.157 0.092 2.283 1.00 97.56 104 CYS A CA 1
ATOM 846 C C . CYS A 1 104 ? 5.740 0.279 3.686 1.00 97.56 104 CYS A C 1
ATOM 848 O O . CYS A 1 104 ? 5.014 0.729 4.569 1.00 97.56 104 CYS A O 1
ATOM 850 N N . ASN A 1 105 ? 7.042 0.060 3.887 1.00 95.69 105 ASN A N 1
ATOM 851 C CA . ASN A 1 105 ? 7.715 0.384 5.148 1.00 95.69 105 ASN A CA 1
ATOM 852 C C . ASN A 1 105 ? 7.675 1.882 5.462 1.00 95.69 105 ASN A C 1
ATOM 854 O O . ASN A 1 105 ? 7.469 2.273 6.611 1.00 95.69 105 ASN A O 1
ATOM 858 N N . PHE A 1 106 ? 7.816 2.734 4.447 1.00 95.75 106 PHE A N 1
ATOM 859 C CA . PHE A 1 106 ? 7.639 4.173 4.612 1.00 95.75 106 PHE A CA 1
ATOM 860 C C . PHE A 1 106 ? 6.203 4.542 5.010 1.00 95.75 106 PHE A C 1
ATOM 862 O O . PHE A 1 106 ? 6.019 5.275 5.982 1.00 95.75 106 PHE A O 1
ATOM 869 N N . ILE A 1 107 ? 5.190 4.011 4.313 1.00 96.06 107 ILE A N 1
ATOM 870 C CA . ILE A 1 107 ? 3.778 4.248 4.645 1.00 96.06 107 ILE A CA 1
ATOM 871 C C . ILE A 1 107 ? 3.471 3.766 6.065 1.00 96.06 107 ILE A C 1
ATOM 873 O O . ILE A 1 107 ? 2.898 4.511 6.859 1.00 96.06 107 ILE A O 1
ATOM 877 N N . CYS A 1 108 ? 3.880 2.547 6.405 1.00 94.56 108 CYS A N 1
ATOM 878 C CA . CYS A 1 108 ? 3.587 1.940 7.697 1.00 94.56 108 CYS A CA 1
ATOM 879 C C . CYS A 1 108 ? 4.378 2.592 8.837 1.00 94.56 108 CYS A C 1
ATOM 881 O O . CYS A 1 108 ? 3.917 2.573 9.975 1.00 94.56 108 CYS A O 1
ATOM 883 N N . GLY A 1 109 ? 5.525 3.216 8.559 1.00 92.56 109 GLY A N 1
ATOM 884 C CA . GLY A 1 109 ? 6.393 3.772 9.592 1.00 92.56 109 GLY A CA 1
ATOM 885 C C . GLY A 1 109 ? 6.964 2.688 10.506 1.00 92.56 109 GLY A C 1
ATOM 886 O O . GLY A 1 109 ? 6.945 1.513 10.168 1.00 92.56 109 GLY A O 1
ATOM 887 N N . ASN A 1 110 ? 7.476 3.081 11.674 1.00 91.56 110 ASN A N 1
ATOM 888 C CA . ASN A 1 110 ? 8.058 2.168 12.671 1.00 91.56 110 ASN A CA 1
ATOM 889 C C . ASN A 1 110 ? 7.281 2.129 13.999 1.00 91.56 110 ASN A C 1
ATOM 891 O O . ASN A 1 110 ? 7.751 1.557 14.979 1.00 91.56 110 ASN A O 1
ATOM 895 N N . ASN A 1 111 ? 6.137 2.813 14.065 1.00 91.81 111 ASN A N 1
ATOM 896 C CA . ASN A 1 111 ? 5.287 2.870 15.245 1.00 91.81 111 ASN A CA 1
ATOM 897 C C . ASN A 1 111 ? 3.856 3.276 14.862 1.00 91.81 111 ASN A C 1
ATOM 899 O O . ASN A 1 111 ? 3.621 3.869 13.808 1.00 91.81 111 ASN A O 1
ATOM 903 N N . TYR A 1 112 ? 2.917 3.023 15.776 1.00 92.94 112 TYR A N 1
ATOM 904 C CA . TYR A 1 112 ? 1.491 3.291 15.591 1.00 92.94 112 TYR A CA 1
ATOM 905 C C . TYR A 1 112 ? 1.169 4.746 15.218 1.00 92.94 112 TYR A C 1
ATOM 907 O O . TYR A 1 112 ? 0.316 4.979 14.364 1.00 92.94 112 TYR A O 1
ATOM 915 N N . ALA A 1 113 ? 1.827 5.731 15.839 1.00 94.94 113 ALA A N 1
ATOM 916 C CA . ALA A 1 113 ? 1.549 7.142 15.576 1.00 94.94 113 ALA A CA 1
ATOM 917 C C . ALA A 1 113 ? 1.963 7.535 14.152 1.00 94.94 113 ALA A C 1
ATOM 919 O O . ALA A 1 113 ? 1.208 8.219 13.460 1.00 94.94 113 ALA A O 1
ATOM 920 N N . THR A 1 114 ? 3.116 7.049 13.686 1.00 94.75 114 THR A N 1
ATOM 921 C CA . THR A 1 114 ? 3.566 7.246 12.305 1.00 94.75 114 THR A CA 1
ATOM 922 C C . THR A 1 114 ? 2.635 6.548 11.317 1.00 94.75 114 THR A C 1
ATOM 924 O O . THR A 1 114 ? 2.198 7.198 10.369 1.00 94.75 114 THR A O 1
ATOM 927 N N . SER A 1 115 ? 2.249 5.286 11.563 1.00 95.12 115 SER A N 1
ATOM 928 C CA . SER A 1 115 ? 1.270 4.586 10.717 1.00 95.12 115 SER A CA 1
ATOM 929 C C . SER A 1 115 ? -0.033 5.383 10.635 1.00 95.12 115 SER A C 1
ATOM 931 O O . SER A 1 115 ? -0.511 5.701 9.549 1.00 95.12 115 SER A O 1
ATOM 933 N N . LYS A 1 116 ? -0.586 5.774 11.790 1.00 96.44 116 LYS A N 1
ATOM 934 C CA . LYS A 1 116 ? -1.841 6.526 11.875 1.00 96.44 116 LYS A CA 1
ATOM 935 C C . LYS A 1 116 ? -1.765 7.839 11.104 1.00 96.44 116 LYS A C 1
ATOM 937 O O . LYS A 1 116 ? -2.690 8.160 10.363 1.00 96.44 116 LYS A O 1
ATOM 942 N N . ASN A 1 117 ? -0.670 8.581 11.253 1.00 96.81 117 ASN A N 1
ATOM 943 C CA . ASN A 1 117 ? -0.463 9.833 10.538 1.00 96.81 117 ASN A CA 1
ATOM 944 C C . ASN A 1 117 ? -0.402 9.617 9.019 1.00 96.81 117 ASN A C 1
ATOM 946 O O . ASN A 1 117 ? -1.133 10.267 8.277 1.00 96.81 117 ASN A O 1
ATOM 950 N N . ASN A 1 118 ? 0.409 8.669 8.554 1.00 97.25 118 ASN A N 1
ATOM 951 C CA . ASN A 1 118 ? 0.604 8.418 7.127 1.00 97.25 118 ASN A CA 1
ATOM 952 C C . ASN A 1 118 ? -0.668 7.898 6.445 1.00 97.25 118 ASN A C 1
ATOM 954 O O . ASN A 1 118 ? -1.041 8.395 5.383 1.00 97.25 118 ASN A O 1
ATOM 958 N N . PHE A 1 119 ? -1.382 6.956 7.067 1.00 96.06 119 PHE A N 1
ATOM 959 C CA . PHE A 1 119 ? -2.673 6.496 6.553 1.00 96.06 119 PHE A CA 1
ATOM 960 C C . PHE A 1 119 ? -3.737 7.604 6.608 1.00 96.06 119 PHE A C 1
ATOM 962 O O . PHE A 1 119 ? -4.529 7.733 5.681 1.00 96.06 119 PHE A O 1
ATOM 969 N N . SER A 1 120 ? -3.725 8.473 7.623 1.00 96.00 120 SER A N 1
ATOM 970 C CA . SER A 1 120 ? -4.600 9.653 7.638 1.00 96.00 120 SER A CA 1
ATOM 971 C C . SER A 1 120 ? -4.313 10.581 6.451 1.00 96.00 120 SER A C 1
ATOM 973 O O . SER A 1 120 ? -5.238 11.021 5.772 1.00 96.00 120 SER A O 1
ATOM 975 N N . LEU A 1 121 ? -3.037 10.815 6.122 1.00 96.19 121 LEU A N 1
ATOM 976 C CA . LEU A 1 121 ? -2.652 11.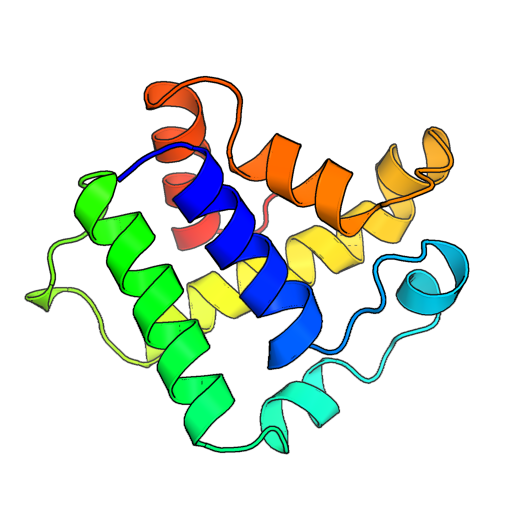592 4.940 1.00 96.19 121 LEU A CA 1
ATOM 977 C C . LEU A 1 121 ? -3.117 10.926 3.638 1.00 96.19 121 LEU A C 1
ATOM 979 O O . LEU A 1 121 ? -3.680 11.614 2.786 1.00 96.19 121 LEU A O 1
ATOM 983 N N . LEU A 1 122 ? -2.975 9.600 3.510 1.00 95.19 122 LEU A N 1
ATOM 984 C CA . LEU A 1 122 ? -3.439 8.839 2.340 1.00 95.19 122 LEU A CA 1
ATOM 985 C C . LEU A 1 122 ? -4.949 8.953 2.094 1.00 95.19 122 LEU A C 1
ATOM 987 O O . LEU A 1 122 ? -5.399 8.867 0.952 1.00 95.19 122 LEU A O 1
ATOM 991 N N . ARG A 1 123 ? -5.752 9.206 3.131 1.00 93.38 123 ARG A N 1
ATOM 992 C CA . ARG A 1 123 ? -7.185 9.505 2.979 1.00 93.38 123 ARG A CA 1
ATOM 993 C C . ARG A 1 123 ? -7.437 10.782 2.178 1.00 93.38 123 ARG A C 1
ATOM 995 O O . ARG A 1 123 ? -8.426 10.888 1.448 1.00 93.38 123 ARG A O 1
ATOM 1002 N N . HIS A 1 124 ? -6.562 11.770 2.337 1.00 92.44 124 HIS A N 1
ATOM 1003 C CA . HIS A 1 124 ? -6.758 13.121 1.823 1.00 92.44 124 HIS A CA 1
ATOM 1004 C C . HIS A 1 124 ? -5.902 13.429 0.590 1.00 92.44 124 HIS A C 1
ATOM 1006 O O . HIS A 1 124 ? -6.331 14.239 -0.232 1.00 92.44 124 HIS A O 1
ATOM 1012 N N . GLY A 1 125 ? -4.765 12.755 0.407 1.00 93.25 125 GLY A N 1
ATOM 1013 C CA . GLY A 1 125 ? -3.863 12.968 -0.723 1.00 93.25 125 GLY A CA 1
ATOM 1014 C C . GLY A 1 125 ? -2.860 11.837 -0.936 1.00 93.25 125 GLY A C 1
ATOM 1015 O O . GLY A 1 125 ? -2.920 10.796 -0.290 1.00 93.25 125 GLY A O 1
ATOM 1016 N N . ILE A 1 126 ? -1.940 12.045 -1.876 1.00 94.38 126 ILE A N 1
ATOM 1017 C CA . ILE A 1 126 ? -0.871 11.091 -2.186 1.00 94.38 126 ILE A CA 1
ATOM 1018 C C . ILE A 1 126 ? 0.282 11.242 -1.192 1.00 94.38 126 ILE A C 1
ATOM 1020 O O . ILE A 1 126 ? 0.651 12.361 -0.832 1.00 94.38 126 ILE A O 1
ATOM 1024 N N . LEU A 1 127 ? 0.882 10.125 -0.785 1.00 94.19 127 LEU A N 1
ATOM 1025 C CA . LEU 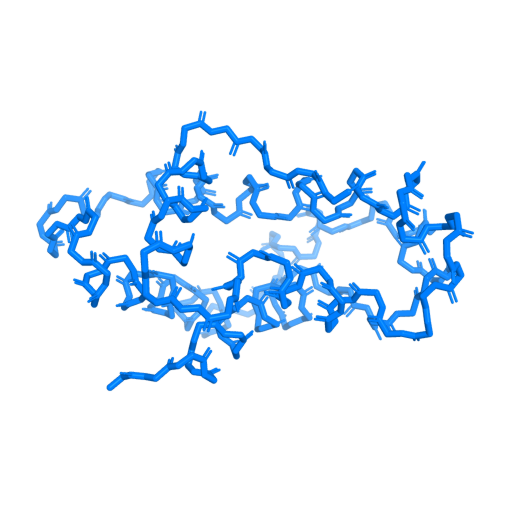A 1 127 ? 2.118 10.132 -0.007 1.00 94.19 127 LEU A CA 1
ATOM 1026 C C . LEU A 1 127 ? 3.250 9.593 -0.874 1.00 94.19 127 LEU A C 1
ATOM 1028 O O . LEU A 1 127 ? 3.148 8.499 -1.425 1.00 94.19 127 LEU A O 1
ATOM 1032 N N . VAL A 1 128 ? 4.313 10.377 -1.014 1.00 94.62 128 VAL A N 1
ATOM 1033 C CA . VAL A 1 128 ? 5.435 10.069 -1.901 1.00 94.62 128 VAL A CA 1
ATOM 1034 C C . VAL A 1 128 ? 6.701 9.970 -1.057 1.00 94.62 128 VAL A C 1
ATOM 1036 O O . VAL A 1 128 ? 7.023 10.912 -0.336 1.00 94.62 128 VAL A O 1
ATOM 1039 N N . TYR A 1 129 ? 7.368 8.820 -1.139 1.00 88.00 129 TYR A N 1
ATOM 1040 C CA . TYR A 1 129 ? 8.708 8.560 -0.612 1.00 88.00 129 TYR A CA 1
ATOM 1041 C C . TYR A 1 129 ? 9.783 9.438 -1.255 1.00 88.00 129 TYR A C 1
ATOM 1043 O O . TYR A 1 129 ? 9.728 9.605 -2.500 1.00 88.00 129 TYR A O 1
#

pLDDT: mean 93.59, std 4.46, range [63.81, 98.31]

Organism: Schizaphis graminum (NCBI:txid13262)

Radius of gyration: 13.64 Å; Cα contacts (8 Å, |Δi|>4): 162; chains: 1; bounding box: 38×25×33 Å

Solvent-accessible surface area (backbone atoms only — not comparable to full-atom values): 6920 Å² total; per-residue (Å²): 141,54,71,64,59,45,31,51,37,44,45,42,38,42,34,76,37,32,62,44,74,46,33,50,73,62,45,66,68,53,82,53,36,70,60,39,49,73,69,49,57,67,69,52,54,52,50,43,52,50,38,52,52,50,47,35,42,75,56,68,75,43,58,82,87,70,67,43,75,68,58,53,52,48,29,53,49,19,50,51,51,10,51,62,53,13,48,79,36,50,39,48,76,68,60,34,74,42,34,50,63,54,49,27,47,61,46,33,44,94,46,69,70,49,24,37,52,42,53,54,45,26,66,78,38,66,58,68,93